Protein AF-A0A9P0JPT8-F1 (afdb_monomer_lite)

InterPro domains:
  IPR008253 Marvel domain [PS51225] (1-83)
  IPR050578 MARVEL domain-containing and chemokine-like factor proteins [PTHR22776] (1-84)

Organism: Acanthoscelides obtectus (NCBI:txid200917)

Secondary structure (DSSP, 8-state):
-HHHHHHHHHHHHHHTTHHHHTTTS-HHHHHHHHHHHHHHHHHHHHHHHHHS--HHHHHHHHHHHHHHHHHHHHHHHHHHHHHHT--SSS------------PPP-

Foldseek 3Di:
DVVVVVVVVVVVCVVVVVLVVVQVDQVLVVLLVVLVVLLVVLVVQLVVLVVDPDPVSPVVNVVSVVSSVVSVVVSVVSVVCVVVVHGPDDDPPPPPDDDDDDDDDD

Radius of gyration: 21.92 Å; chains: 1; bounding box: 50×22×82 Å

Structure (mmCIF, N/CA/C/O backbone):
data_AF-A0A9P0JPT8-F1
#
_entry.id   AF-A0A9P0JPT8-F1
#
loop_
_atom_site.group_PDB
_atom_site.id
_atom_site.type_symbol
_atom_site.label_atom_id
_atom_site.label_alt_id
_atom_site.label_comp_id
_atom_site.label_asym_id
_atom_site.label_entity_id
_atom_site.label_seq_id
_atom_site.pdbx_PDB_ins_code
_atom_site.Cartn_x
_atom_site.Cartn_y
_atom_site.Cartn_z
_atom_site.occupancy
_atom_site.B_iso_or_equiv
_atom_site.auth_seq_id
_atom_site.auth_comp_id
_atom_site.auth_asym_id
_atom_site.auth_atom_id
_atom_site.pdbx_PDB_model_num
ATOM 1 N N . MET A 1 1 ? 6.530 10.733 -6.198 1.00 62.25 1 MET A N 1
ATOM 2 C CA . MET A 1 1 ? 6.856 11.685 -5.107 1.00 62.25 1 MET A CA 1
ATOM 3 C C . MET A 1 1 ? 5.820 11.617 -3.990 1.00 62.25 1 MET A C 1
ATOM 5 O O . MET A 1 1 ? 6.198 11.387 -2.854 1.00 62.25 1 MET A O 1
ATOM 9 N N . THR A 1 2 ? 4.528 11.737 -4.296 1.00 76.94 2 THR A N 1
ATOM 10 C CA . THR A 1 2 ? 3.411 11.624 -3.333 1.00 76.94 2 THR A CA 1
ATOM 11 C C . THR A 1 2 ? 3.430 10.335 -2.502 1.00 76.94 2 THR A C 1
ATOM 13 O O . THR A 1 2 ? 3.224 10.401 -1.297 1.00 76.94 2 THR A O 1
ATOM 16 N N . ALA A 1 3 ? 3.761 9.191 -3.115 1.00 74.38 3 ALA A N 1
ATOM 17 C CA . ALA A 1 3 ? 3.927 7.903 -2.435 1.00 74.38 3 ALA A CA 1
ATOM 18 C C . ALA A 1 3 ? 4.912 7.953 -1.259 1.00 74.38 3 ALA A C 1
ATOM 20 O O . ALA A 1 3 ? 4.565 7.608 -0.137 1.00 74.38 3 ALA A O 1
ATOM 21 N N . PHE A 1 4 ? 6.113 8.457 -1.536 1.00 76.75 4 PHE A N 1
ATOM 22 C CA . PHE A 1 4 ? 7.208 8.576 -0.579 1.00 76.75 4 PHE A CA 1
ATOM 23 C C . PHE A 1 4 ? 6.873 9.523 0.579 1.00 76.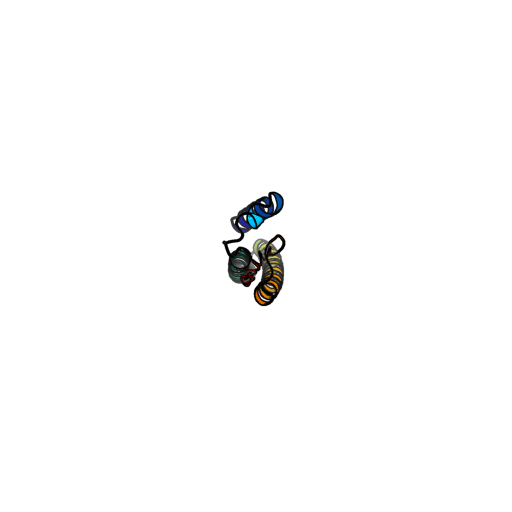75 4 PHE A C 1
ATOM 25 O O . PHE A 1 4 ? 7.141 9.217 1.735 1.00 76.75 4 PHE A O 1
ATOM 32 N N . TRP A 1 5 ? 6.261 10.671 0.280 1.00 77.69 5 TRP A N 1
ATOM 33 C CA . TRP A 1 5 ? 5.877 11.627 1.317 1.00 77.69 5 TRP A CA 1
ATOM 34 C C . TRP A 1 5 ? 4.752 11.097 2.201 1.00 77.69 5 TRP A C 1
ATOM 36 O O . TRP A 1 5 ? 4.798 11.282 3.411 1.00 77.69 5 TRP A O 1
ATOM 46 N N . PHE A 1 6 ? 3.766 10.411 1.623 1.00 79.88 6 PHE A N 1
ATOM 47 C CA . PHE A 1 6 ? 2.671 9.835 2.394 1.00 79.88 6 PHE A CA 1
ATOM 48 C C . PHE A 1 6 ? 3.160 8.731 3.338 1.00 79.88 6 PHE A C 1
ATOM 50 O O . PHE A 1 6 ? 2.850 8.774 4.528 1.00 79.88 6 PHE A O 1
ATOM 57 N N . THR A 1 7 ? 3.984 7.797 2.849 1.00 79.75 7 THR A N 1
ATOM 58 C CA . THR A 1 7 ? 4.567 6.747 3.697 1.00 79.75 7 THR A CA 1
ATOM 59 C C . THR A 1 7 ? 5.532 7.321 4.734 1.00 79.75 7 THR A C 1
ATOM 61 O O . THR A 1 7 ? 5.521 6.879 5.878 1.00 79.75 7 THR A O 1
ATOM 64 N N . GLY A 1 8 ? 6.312 8.351 4.387 1.00 82.38 8 GLY A N 1
ATOM 65 C CA . GLY A 1 8 ? 7.203 9.039 5.324 1.00 82.38 8 GLY A CA 1
ATOM 66 C C . GLY A 1 8 ? 6.460 9.784 6.437 1.00 82.38 8 GLY A C 1
ATOM 67 O O . GLY A 1 8 ? 6.841 9.697 7.602 1.00 82.38 8 GLY A O 1
ATOM 68 N N . ILE A 1 9 ? 5.369 10.479 6.108 1.00 84.75 9 ILE A N 1
ATOM 69 C CA . ILE A 1 9 ? 4.529 11.154 7.106 1.00 84.75 9 ILE A CA 1
ATOM 70 C C . ILE A 1 9 ? 3.832 10.122 7.997 1.00 84.75 9 ILE A C 1
ATOM 72 O O . ILE A 1 9 ? 3.844 10.285 9.215 1.00 84.75 9 ILE A O 1
ATOM 76 N N . LEU A 1 10 ? 3.283 9.040 7.430 1.00 81.56 10 LEU A N 1
ATOM 77 C CA . LEU A 1 10 ? 2.709 7.943 8.216 1.00 81.56 10 LEU A CA 1
ATOM 78 C C . LEU A 1 10 ? 3.734 7.343 9.176 1.00 81.56 10 LEU A C 1
ATOM 80 O O . LEU A 1 10 ? 3.431 7.186 10.353 1.00 81.56 10 LEU A O 1
ATOM 84 N N . LEU A 1 11 ? 4.956 7.085 8.708 1.00 84.69 11 LEU A N 1
ATOM 85 C CA . LEU A 1 11 ? 6.038 6.570 9.544 1.00 84.69 11 LEU A CA 1
ATOM 86 C C . LEU A 1 11 ? 6.313 7.486 10.748 1.00 84.69 11 LEU A C 1
ATOM 88 O O . LEU A 1 11 ? 6.457 6.999 11.867 1.00 84.69 11 LEU A O 1
ATOM 92 N N . LEU A 1 12 ? 6.326 8.809 10.552 1.00 84.69 12 LEU A N 1
ATOM 93 C CA . LEU A 1 12 ? 6.458 9.763 11.658 1.00 84.69 12 LEU A CA 1
ATOM 94 C C . LEU A 1 12 ? 5.259 9.707 12.615 1.00 84.69 12 LEU A C 1
ATOM 96 O O . LEU A 1 12 ? 5.449 9.739 13.830 1.00 84.69 12 LEU A O 1
ATOM 100 N N . LEU A 1 13 ? 4.032 9.594 12.099 1.00 82.25 13 LEU A N 1
ATOM 101 C CA . LEU A 1 13 ? 2.828 9.475 12.930 1.00 82.25 13 LEU A CA 1
ATOM 102 C C . LEU A 1 13 ? 2.819 8.183 13.765 1.00 82.25 13 LEU A C 1
ATOM 104 O O . LEU A 1 13 ? 2.402 8.230 14.927 1.00 82.25 13 LEU A O 1
ATOM 108 N N . TYR A 1 14 ? 3.316 7.074 13.204 1.00 81.81 14 TYR A N 1
ATOM 109 C CA . TYR A 1 14 ? 3.557 5.818 13.922 1.00 81.81 14 TYR A CA 1
ATOM 110 C C . TYR A 1 14 ? 4.626 5.998 15.011 1.00 81.81 14 TYR A C 1
ATOM 112 O O . TYR A 1 14 ? 4.406 5.632 16.167 1.00 81.81 14 TYR A O 1
ATOM 120 N N . LEU A 1 15 ? 5.764 6.623 14.678 1.00 83.69 15 LEU A N 1
ATOM 121 C CA . LEU A 1 15 ? 6.887 6.822 15.603 1.00 83.69 15 LEU A CA 1
ATOM 122 C C . LEU A 1 15 ? 6.489 7.662 16.826 1.00 83.69 1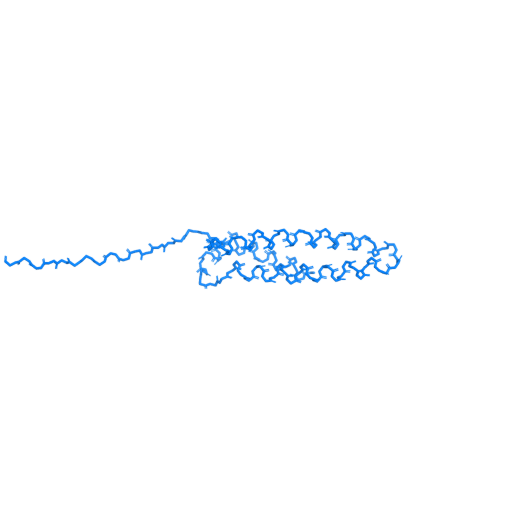5 LEU A C 1
ATOM 124 O O . LEU A 1 15 ? 6.789 7.307 17.965 1.00 83.69 15 LEU A O 1
ATOM 128 N N . PHE A 1 16 ? 5.763 8.758 16.604 1.00 84.19 16 PHE A N 1
ATOM 129 C CA . PHE A 1 16 ? 5.304 9.649 17.671 1.00 84.19 16 PHE A CA 1
ATOM 130 C C . PHE A 1 16 ? 4.003 9.188 18.347 1.00 84.19 16 PHE A C 1
ATOM 132 O O . PHE A 1 16 ? 3.436 9.945 19.134 1.00 84.19 16 PHE A O 1
ATOM 139 N N . HIS A 1 17 ? 3.524 7.970 18.061 1.00 80.50 17 HIS A N 1
ATOM 140 C CA . HIS A 1 17 ? 2.311 7.384 18.651 1.00 80.50 17 HIS A CA 1
ATOM 141 C C . HIS A 1 17 ? 1.063 8.284 18.500 1.00 80.50 17 HIS A C 1
ATOM 143 O O . HIS A 1 17 ? 0.104 8.216 19.271 1.00 80.50 17 HIS A O 1
ATOM 149 N N . VAL A 1 18 ? 1.041 9.139 17.469 1.00 79.25 18 VAL A N 1
ATOM 150 C CA . VAL A 1 18 ? -0.100 10.021 17.171 1.00 79.25 18 VAL A CA 1
ATOM 151 C C . VAL A 1 18 ? -1.293 9.191 16.692 1.00 79.25 18 VAL A C 1
ATOM 153 O O . VAL A 1 18 ? -2.441 9.520 17.000 1.00 79.25 18 VAL A O 1
ATOM 156 N N . ILE A 1 19 ? -1.017 8.083 15.995 1.00 77.31 19 ILE A N 1
ATOM 157 C CA . ILE A 1 19 ? -2.019 7.126 15.507 1.00 77.31 19 ILE A CA 1
ATOM 158 C C . ILE A 1 19 ? -2.775 6.472 16.671 1.00 77.31 19 ILE A C 1
ATOM 160 O O . ILE A 1 19 ? -4.000 6.372 16.612 1.00 77.31 19 ILE A O 1
ATOM 164 N N . GLU A 1 20 ? -2.087 6.133 17.767 1.00 73.88 20 GLU A N 1
ATOM 165 C CA . GLU A 1 20 ? -2.707 5.569 18.976 1.00 73.88 20 GLU A CA 1
ATOM 166 C C . GLU A 1 20 ? -3.676 6.568 19.632 1.00 73.88 20 GLU A C 1
ATOM 168 O O . GLU A 1 20 ? -4.794 6.226 20.026 1.00 73.88 20 GLU A O 1
ATOM 173 N N . LYS A 1 21 ? -3.299 7.852 19.669 1.00 72.56 21 LYS A N 1
ATOM 174 C CA . LYS A 1 21 ? -4.148 8.914 20.230 1.00 72.56 21 LYS A CA 1
ATOM 175 C C . LYS A 1 21 ? -5.378 9.215 19.363 1.00 72.56 21 LYS A C 1
ATOM 177 O O . LYS A 1 21 ? -6.393 9.684 19.879 1.00 72.56 21 LYS A O 1
ATOM 182 N N . LEU A 1 22 ? -5.313 8.915 18.065 1.00 75.81 22 LEU A N 1
ATOM 183 C CA . LEU A 1 22 ? -6.387 9.091 17.081 1.00 75.81 22 LEU A CA 1
ATOM 184 C C . LEU A 1 22 ? -7.062 7.759 16.700 1.00 75.81 22 LEU A C 1
ATOM 186 O O . LEU A 1 22 ? -7.418 7.549 15.540 1.00 75.81 22 LEU A O 1
ATOM 190 N N . TYR A 1 23 ? -7.313 6.889 17.682 1.00 69.69 23 TYR A N 1
ATOM 191 C CA . TYR A 1 23 ? -7.921 5.559 17.501 1.00 69.69 23 TYR A CA 1
ATOM 192 C C . TYR A 1 23 ? -9.316 5.546 16.840 1.00 69.69 23 TYR A C 1
ATOM 194 O O . TYR A 1 23 ? -9.779 4.497 16.395 1.00 69.69 23 TYR A O 1
ATOM 202 N N . LYS A 1 24 ? -10.026 6.685 16.788 1.00 72.19 24 LYS A N 1
ATOM 203 C CA . LYS A 1 24 ? -11.342 6.781 16.125 1.00 72.19 24 LYS A CA 1
ATOM 204 C C . LYS A 1 24 ? -11.252 6.700 14.600 1.00 72.19 24 LYS A C 1
ATOM 206 O O . LYS A 1 24 ? -12.242 6.353 13.959 1.00 72.19 24 LYS A O 1
ATOM 211 N N . ILE A 1 25 ? -10.110 7.062 14.018 1.00 77.75 25 ILE A N 1
ATOM 212 C CA . ILE A 1 25 ? -9.918 7.055 12.568 1.00 77.75 25 ILE A CA 1
ATOM 213 C C . ILE A 1 25 ? -9.494 5.636 12.156 1.00 77.75 25 ILE A C 1
ATOM 215 O O . ILE A 1 25 ? -8.559 5.094 12.742 1.00 77.75 25 ILE A O 1
ATOM 219 N N . PRO A 1 26 ? -10.148 5.004 11.162 1.00 80.50 26 PRO A N 1
ATOM 220 C CA . PRO A 1 26 ? -9.782 3.667 10.703 1.00 80.50 26 PRO A CA 1
ATOM 221 C C . PRO A 1 26 ? -8.521 3.710 9.817 1.00 80.50 26 PRO A C 1
ATOM 223 O O . PRO A 1 26 ? -8.596 3.471 8.612 1.00 80.50 26 PRO A O 1
ATOM 226 N N . TRP A 1 27 ? -7.366 4.014 10.418 1.00 81.81 27 TRP A N 1
ATOM 227 C CA . TRP A 1 27 ? -6.066 4.179 9.749 1.00 81.81 27 TRP A CA 1
ATOM 228 C C . TRP A 1 27 ? -5.705 3.002 8.841 1.00 81.81 27 TRP A C 1
ATOM 230 O O . TRP A 1 27 ? -5.402 3.203 7.669 1.00 81.81 27 TRP A O 1
ATOM 240 N N . LEU A 1 28 ? -5.892 1.774 9.332 1.00 82.44 28 LEU A N 1
ATOM 241 C CA . LEU A 1 28 ? -5.620 0.539 8.592 1.00 82.44 28 LEU A CA 1
ATOM 242 C C . LEU A 1 28 ? -6.391 0.455 7.256 1.00 82.44 28 LEU A C 1
ATOM 244 O O . LEU A 1 28 ? -5.865 -0.014 6.250 1.00 82.44 28 LEU A O 1
ATOM 248 N N . LYS A 1 29 ? -7.637 0.955 7.214 1.00 82.69 29 LYS A N 1
ATOM 249 C CA . LYS A 1 29 ? -8.441 0.993 5.978 1.00 82.69 29 LYS A CA 1
ATOM 250 C C . LYS A 1 29 ? -7.941 2.058 5.005 1.00 82.69 29 LYS A C 1
ATOM 252 O O . LYS A 1 29 ? -7.963 1.829 3.801 1.00 82.69 29 LYS A O 1
ATOM 257 N N . ILE A 1 30 ? -7.517 3.211 5.521 1.00 86.19 30 ILE A N 1
ATOM 258 C CA . ILE A 1 30 ? -6.974 4.306 4.705 1.00 86.19 30 ILE A CA 1
ATOM 259 C C . ILE A 1 30 ? -5.676 3.849 4.036 1.00 86.19 30 ILE A C 1
ATOM 261 O O . ILE A 1 30 ? -5.514 4.024 2.831 1.00 86.19 30 ILE A O 1
ATOM 265 N N . GLU A 1 31 ? -4.792 3.206 4.798 1.00 85.25 31 GLU A N 1
ATOM 266 C CA . GLU A 1 31 ? -3.536 2.650 4.289 1.00 85.25 31 GLU A CA 1
ATOM 267 C C . GLU A 1 31 ? -3.770 1.579 3.225 1.00 85.25 31 GLU A C 1
ATOM 269 O O . GLU A 1 31 ? -3.127 1.604 2.179 1.00 85.25 31 GLU A O 1
ATOM 274 N N . PHE A 1 32 ? -4.732 0.682 3.448 1.00 86.56 32 PHE A N 1
ATOM 275 C CA . PHE A 1 32 ? -5.085 -0.335 2.462 1.00 86.56 32 PHE A CA 1
ATOM 276 C C . PHE A 1 32 ? -5.573 0.272 1.138 1.00 86.56 32 PHE A C 1
ATOM 278 O O . PHE A 1 32 ? -5.126 -0.138 0.069 1.00 86.56 32 PHE A O 1
ATOM 285 N N . VAL A 1 33 ? -6.470 1.265 1.187 1.00 88.81 33 VAL A N 1
ATOM 286 C CA . VAL A 1 33 ? -6.971 1.939 -0.026 1.00 88.81 33 VAL A CA 1
ATOM 287 C C . VAL A 1 33 ? -5.843 2.673 -0.751 1.00 88.81 33 VAL A C 1
ATOM 289 O O . VAL A 1 33 ? -5.801 2.675 -1.985 1.00 88.81 33 VAL A O 1
ATOM 292 N N . PHE A 1 34 ? -4.922 3.274 0.003 1.00 88.25 34 PHE A N 1
ATOM 293 C CA . PHE A 1 34 ? -3.754 3.942 -0.552 1.00 88.25 34 PHE A CA 1
ATOM 294 C C . PHE A 1 34 ? -2.846 2.967 -1.312 1.00 88.25 34 PHE A C 1
ATOM 296 O O . PHE A 1 34 ? -2.575 3.194 -2.493 1.00 88.25 34 PHE A O 1
ATOM 303 N N . ASP A 1 35 ? -2.448 1.856 -0.684 1.00 88.25 35 ASP A N 1
ATOM 304 C CA . ASP A 1 35 ? -1.612 0.847 -1.344 1.00 88.25 35 ASP A CA 1
ATOM 305 C C . ASP A 1 35 ? -2.313 0.240 -2.554 1.00 88.25 35 ASP A C 1
ATOM 307 O O . ASP A 1 35 ? -1.717 0.161 -3.626 1.00 88.25 35 ASP A O 1
ATOM 311 N N . ALA A 1 36 ? -3.594 -0.123 -2.431 1.00 88.81 36 ALA A N 1
ATOM 312 C CA . ALA A 1 36 ? -4.361 -0.692 -3.536 1.00 88.81 36 ALA A CA 1
ATOM 313 C C . ALA A 1 36 ? -4.420 0.257 -4.747 1.00 88.81 36 ALA A C 1
ATOM 315 O O . ALA A 1 36 ? -4.252 -0.174 -5.890 1.00 88.81 36 ALA A O 1
ATOM 316 N N . THR A 1 37 ? -4.599 1.559 -4.505 1.00 91.50 37 THR A N 1
ATOM 317 C CA . THR A 1 37 ? -4.589 2.579 -5.566 1.00 91.50 37 THR A CA 1
ATOM 318 C C . THR A 1 37 ? -3.217 2.661 -6.240 1.00 91.50 37 THR A C 1
ATOM 320 O O . THR A 1 37 ? -3.124 2.731 -7.469 1.00 91.50 37 THR A O 1
ATOM 323 N N . TRP A 1 38 ? -2.133 2.605 -5.464 1.00 88.88 38 TRP A N 1
ATOM 324 C CA . TRP A 1 38 ? -0.771 2.626 -5.999 1.00 88.88 38 TRP A CA 1
ATOM 325 C C . TRP A 1 38 ? -0.373 1.366 -6.745 1.00 88.88 38 TRP A C 1
ATOM 327 O O . TRP A 1 38 ? 0.304 1.491 -7.762 1.00 88.88 38 TRP A O 1
ATOM 337 N N . VAL A 1 39 ? -0.836 0.186 -6.341 1.00 91.50 39 VAL A N 1
ATOM 338 C CA . VAL A 1 39 ? -0.645 -1.048 -7.120 1.00 91.50 39 VAL A CA 1
ATOM 339 C C . VAL A 1 39 ? -1.179 -0.867 -8.540 1.00 91.50 39 VAL A C 1
ATOM 341 O O . VAL A 1 39 ? -0.460 -1.133 -9.503 1.00 91.50 39 VAL A O 1
ATOM 344 N N . VAL A 1 40 ? -2.405 -0.349 -8.685 1.00 91.81 40 VAL A N 1
ATOM 345 C CA . VAL A 1 40 ? -3.026 -0.117 -10.001 1.00 91.81 40 VAL A CA 1
ATOM 346 C C . VAL A 1 40 ? -2.229 0.904 -10.813 1.00 91.81 40 VAL A C 1
ATOM 348 O O . VAL A 1 40 ? -1.974 0.696 -11.999 1.00 91.81 40 VAL A O 1
ATOM 351 N N . MET A 1 41 ? -1.786 1.993 -10.184 1.00 90.19 41 MET A N 1
ATOM 352 C CA . MET A 1 41 ? -1.025 3.027 -10.887 1.00 90.19 41 MET A CA 1
ATOM 353 C C . MET A 1 41 ? 0.379 2.570 -11.288 1.00 90.19 41 MET A C 1
ATOM 355 O O . MET A 1 41 ? 0.799 2.865 -12.407 1.00 90.19 41 MET A O 1
ATOM 359 N N . TYR A 1 42 ? 1.080 1.809 -10.444 1.00 89.25 42 TYR A N 1
ATOM 360 C CA . TYR A 1 42 ? 2.364 1.206 -10.802 1.00 89.25 42 TYR A CA 1
ATOM 361 C C . TYR A 1 42 ? 2.214 0.157 -11.901 1.00 89.25 42 TYR A C 1
ATOM 363 O O . TYR A 1 42 ? 3.052 0.116 -12.797 1.00 89.25 42 TYR A O 1
ATOM 371 N N . LEU A 1 43 ? 1.134 -0.632 -11.895 1.00 91.06 43 LEU A N 1
ATOM 372 C CA . LEU A 1 43 ? 0.844 -1.590 -12.962 1.00 91.06 43 LEU A CA 1
ATOM 373 C C . LEU A 1 43 ? 0.688 -0.886 -14.317 1.00 91.06 43 LEU A C 1
ATOM 375 O O . LEU A 1 43 ? 1.325 -1.282 -15.294 1.00 91.06 43 LEU A O 1
ATOM 379 N N . ILE A 1 44 ? -0.124 0.174 -14.374 1.00 91.75 44 ILE A N 1
ATOM 380 C CA . ILE A 1 44 ? -0.356 0.948 -15.602 1.00 91.75 44 ILE A CA 1
ATOM 381 C C . ILE A 1 44 ? 0.941 1.627 -16.056 1.00 91.75 44 ILE A C 1
ATOM 383 O O . ILE A 1 44 ? 1.328 1.500 -17.218 1.00 91.75 44 ILE A O 1
ATOM 387 N N . ALA A 1 45 ? 1.643 2.306 -15.144 1.00 89.25 45 ALA A N 1
ATOM 388 C CA . ALA A 1 45 ? 2.872 3.030 -15.457 1.00 89.25 45 ALA A CA 1
ATOM 389 C C . ALA A 1 45 ? 4.000 2.099 -15.927 1.00 89.25 45 ALA A C 1
ATOM 391 O O . ALA A 1 45 ? 4.668 2.413 -16.909 1.00 89.25 45 ALA A O 1
ATOM 392 N N . ALA A 1 46 ? 4.191 0.948 -15.275 1.00 88.62 46 ALA A N 1
ATOM 393 C CA . ALA A 1 46 ? 5.202 -0.031 -15.666 1.00 88.62 46 ALA A CA 1
ATOM 394 C C . ALA A 1 46 ? 4.868 -0.684 -17.015 1.00 88.62 46 ALA A C 1
ATOM 396 O O . ALA A 1 46 ? 5.748 -0.816 -17.864 1.00 88.62 46 ALA A O 1
ATOM 397 N N . SER A 1 47 ? 3.593 -1.014 -17.252 1.00 89.19 47 SER A N 1
ATOM 398 C CA . SER A 1 47 ? 3.138 -1.573 -18.533 1.00 89.19 47 SER A CA 1
ATOM 399 C C . SER A 1 47 ? 3.351 -0.592 -19.689 1.00 89.19 47 SER A C 1
ATOM 401 O O . SER A 1 47 ? 3.838 -0.980 -20.750 1.00 89.19 47 SER A O 1
ATOM 403 N N . LEU A 1 48 ? 3.047 0.694 -19.477 1.00 88.75 48 LEU A N 1
ATOM 404 C CA . LEU A 1 48 ? 3.331 1.758 -20.443 1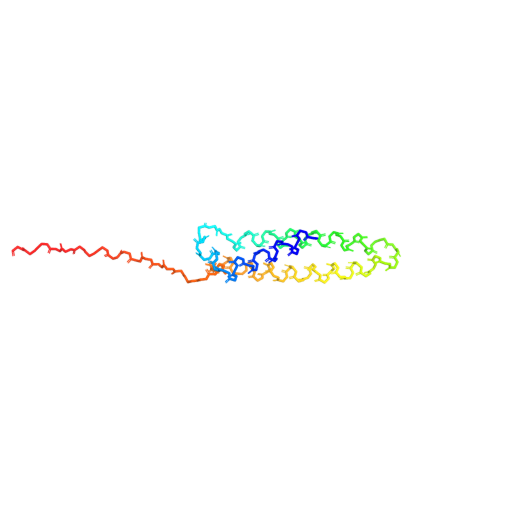.00 88.75 48 LEU A CA 1
ATOM 405 C C . LEU A 1 48 ? 4.836 1.929 -20.663 1.00 88.75 48 LEU A C 1
ATOM 407 O O . LEU A 1 48 ? 5.269 1.968 -21.808 1.00 88.75 48 LEU A O 1
ATOM 411 N N . ALA A 1 49 ? 5.638 1.979 -19.596 1.00 87.19 49 ALA A N 1
ATOM 412 C CA . ALA A 1 49 ? 7.085 2.163 -19.694 1.00 87.19 49 ALA A CA 1
ATOM 413 C C . ALA A 1 49 ? 7.766 1.049 -20.505 1.00 87.19 49 ALA A C 1
ATOM 415 O O . ALA A 1 49 ? 8.600 1.345 -21.351 1.00 87.19 49 ALA A O 1
ATOM 416 N N . VAL A 1 50 ? 7.366 -0.213 -20.316 1.00 85.38 50 VAL A N 1
ATOM 417 C CA . VAL A 1 50 ? 7.895 -1.339 -21.110 1.00 85.38 50 VAL A CA 1
ATOM 418 C C . VAL A 1 50 ? 7.378 -1.333 -22.553 1.00 85.38 50 VAL A C 1
ATOM 420 O O . VAL A 1 50 ? 8.052 -1.834 -23.449 1.00 85.38 50 VAL A O 1
ATOM 423 N N . SER A 1 51 ? 6.206 -0.745 -22.805 1.00 85.62 51 SER A N 1
ATOM 424 C CA . SER A 1 51 ? 5.639 -0.649 -24.159 1.00 85.62 51 SER A CA 1
ATOM 425 C C . SER A 1 51 ? 6.352 0.386 -25.038 1.00 85.62 51 SER A C 1
ATOM 427 O O . SER A 1 51 ? 6.304 0.286 -26.264 1.00 85.62 51 SER A O 1
ATOM 429 N N . PHE A 1 52 ? 7.020 1.380 -24.443 1.00 77.88 52 PHE A N 1
ATOM 430 C CA . PHE A 1 52 ? 7.829 2.345 -25.184 1.00 77.88 52 PHE A CA 1
ATOM 431 C C . PHE A 1 52 ? 9.276 1.841 -25.284 1.00 77.88 52 PHE A C 1
ATOM 433 O O . PHE A 1 52 ? 9.986 1.742 -24.291 1.00 77.88 52 PHE A O 1
ATOM 440 N N . GLY A 1 53 ? 9.716 1.555 -26.514 1.00 60.97 53 GLY A N 1
ATOM 441 C CA . GLY A 1 53 ? 11.001 0.913 -26.828 1.00 60.97 53 GLY A CA 1
ATOM 442 C C . GLY A 1 53 ? 12.323 1.630 -26.484 1.00 60.97 53 GLY A C 1
ATOM 443 O O . GLY A 1 53 ? 13.357 0.988 -26.650 1.00 60.97 53 GLY A O 1
ATOM 444 N N . PRO A 1 54 ? 12.392 2.904 -26.039 1.00 78.69 54 PRO A N 1
ATOM 445 C CA . PRO A 1 54 ? 13.657 3.450 -25.549 1.00 78.69 54 PRO A CA 1
ATOM 446 C C . PRO A 1 54 ? 14.189 2.681 -24.331 1.00 78.69 54 PRO A C 1
ATOM 448 O O . PRO A 1 54 ? 13.506 2.566 -23.316 1.00 78.69 54 PRO A O 1
ATOM 451 N N . GLU A 1 55 ? 15.448 2.238 -24.404 1.00 70.31 55 GLU A N 1
ATOM 452 C CA . GLU A 1 55 ? 16.158 1.456 -23.370 1.00 70.31 55 GLU A CA 1
ATOM 453 C C . GLU A 1 55 ? 16.027 2.042 -21.949 1.00 70.31 55 GLU A C 1
ATOM 455 O O . GLU A 1 55 ? 15.924 1.318 -20.958 1.00 70.31 55 GLU A O 1
ATOM 460 N N . ALA A 1 56 ? 15.962 3.373 -21.834 1.00 73.75 56 ALA A N 1
ATOM 461 C CA . ALA A 1 56 ? 15.797 4.069 -20.558 1.00 73.75 56 ALA A CA 1
ATOM 462 C C . ALA A 1 56 ? 14.463 3.755 -19.848 1.00 73.75 56 ALA A C 1
ATOM 464 O O . ALA A 1 56 ? 14.394 3.796 -18.618 1.00 73.75 56 ALA A O 1
ATOM 465 N N . TYR A 1 57 ? 13.404 3.425 -20.592 1.00 79.06 57 TYR A N 1
ATOM 466 C CA . TYR A 1 57 ? 12.094 3.117 -20.019 1.00 79.06 57 TYR A CA 1
ATOM 467 C C . TYR A 1 57 ? 11.966 1.667 -19.552 1.00 79.06 57 TYR A C 1
ATOM 469 O O . TYR A 1 57 ? 11.145 1.390 -18.678 1.00 79.06 57 TYR A O 1
ATOM 477 N N . ILE A 1 58 ? 12.833 0.763 -20.018 1.00 81.75 58 ILE A N 1
ATOM 478 C CA . ILE A 1 58 ? 12.873 -0.628 -19.544 1.00 81.75 58 ILE A CA 1
ATOM 479 C C . ILE A 1 58 ? 13.268 -0.671 -18.065 1.00 81.75 58 ILE A C 1
ATOM 481 O O . ILE A 1 58 ? 12.617 -1.349 -17.269 1.00 81.75 58 ILE A O 1
ATOM 485 N N . ALA A 1 59 ? 14.278 0.110 -17.666 1.00 85.12 59 ALA A N 1
ATOM 486 C CA . ALA A 1 59 ? 14.676 0.224 -16.263 1.00 85.12 59 ALA A CA 1
ATOM 487 C C . ALA A 1 59 ? 13.536 0.788 -15.396 1.00 85.12 59 ALA A C 1
ATOM 489 O O . ALA A 1 59 ? 13.246 0.255 -14.324 1.00 85.12 59 ALA A O 1
ATOM 490 N N . ALA A 1 60 ? 12.843 1.825 -15.878 1.00 85.56 60 ALA A N 1
ATOM 491 C CA . ALA A 1 60 ? 11.681 2.389 -15.190 1.00 85.56 60 ALA A CA 1
ATOM 492 C C . ALA A 1 60 ? 10.534 1.371 -15.059 1.00 85.56 60 ALA A C 1
ATOM 494 O O . ALA A 1 60 ? 9.908 1.283 -14.003 1.00 85.56 60 ALA A O 1
ATOM 495 N N . GLY A 1 61 ? 10.298 0.567 -16.098 1.00 87.00 61 GLY A N 1
ATOM 496 C CA . GLY A 1 61 ? 9.344 -0.537 -16.086 1.00 87.00 61 GLY A CA 1
ATOM 497 C C . GLY A 1 61 ? 9.700 -1.609 -15.056 1.00 87.00 61 GLY A C 1
ATOM 498 O O . GLY A 1 61 ? 8.852 -1.972 -14.245 1.00 87.00 61 GLY A O 1
ATOM 499 N N . PHE A 1 62 ? 10.959 -2.058 -15.020 1.00 88.62 62 PHE A N 1
ATOM 500 C CA . PHE A 1 62 ? 11.441 -3.049 -14.051 1.00 88.62 62 PHE A CA 1
ATOM 501 C C . PHE A 1 62 ? 11.234 -2.585 -12.604 1.00 88.62 62 PHE A C 1
ATOM 503 O O . PHE A 1 62 ? 10.578 -3.271 -11.819 1.00 88.62 62 PHE A O 1
ATOM 510 N N . PHE A 1 63 ? 11.719 -1.387 -12.259 1.00 89.50 63 PHE A N 1
ATOM 511 C CA . PHE A 1 63 ? 11.528 -0.838 -10.915 1.00 89.50 63 PHE A CA 1
ATOM 512 C C . PHE A 1 63 ? 10.050 -0.5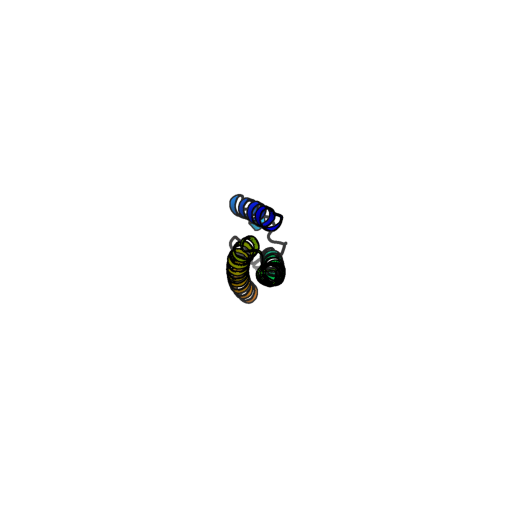65 -10.602 1.00 89.50 63 PHE A C 1
ATOM 514 O O . PHE A 1 63 ? 9.627 -0.744 -9.460 1.00 89.50 63 PHE A O 1
ATOM 521 N N . GLY A 1 64 ? 9.248 -0.190 -11.604 1.00 89.25 64 GLY A N 1
ATOM 522 C CA . GLY A 1 64 ? 7.800 -0.038 -11.476 1.00 89.25 64 GLY A CA 1
ATOM 523 C C . GLY A 1 64 ? 7.089 -1.351 -11.134 1.00 89.25 64 GLY A C 1
ATOM 524 O O . GLY A 1 64 ? 6.241 -1.366 -10.243 1.00 89.25 64 GLY A O 1
ATOM 525 N N . PHE A 1 65 ? 7.471 -2.466 -11.764 1.00 90.44 65 PHE A N 1
ATOM 526 C CA . PHE A 1 65 ? 6.939 -3.790 -11.428 1.00 90.44 65 PHE A CA 1
ATOM 527 C C . PHE A 1 65 ? 7.386 -4.263 -10.043 1.00 90.44 65 PHE A C 1
ATOM 529 O O . PHE A 1 65 ? 6.559 -4.768 -9.287 1.00 90.44 65 PHE A O 1
ATOM 536 N N . CYS A 1 66 ? 8.650 -4.050 -9.662 1.00 92.12 66 CYS A N 1
ATOM 537 C CA . CYS A 1 66 ? 9.108 -4.336 -8.300 1.00 92.12 66 CYS A CA 1
ATOM 538 C C . CYS A 1 66 ? 8.306 -3.543 -7.257 1.00 92.12 66 CYS A C 1
ATOM 540 O O . CYS A 1 66 ? 7.867 -4.111 -6.257 1.00 92.12 66 CYS A O 1
ATOM 542 N N . ALA A 1 67 ? 8.067 -2.251 -7.504 1.00 88.88 67 ALA A N 1
ATOM 543 C CA . ALA A 1 67 ? 7.236 -1.425 -6.635 1.00 88.88 67 ALA A CA 1
ATOM 544 C C . ALA A 1 67 ? 5.799 -1.962 -6.561 1.00 88.88 67 ALA A C 1
ATOM 546 O O . ALA A 1 67 ? 5.274 -2.123 -5.464 1.00 88.88 67 ALA A O 1
ATOM 547 N N . MET A 1 68 ? 5.190 -2.315 -7.698 1.00 93.06 68 MET A N 1
ATOM 548 C CA . MET A 1 68 ? 3.850 -2.912 -7.747 1.00 93.06 68 MET A CA 1
ATOM 549 C C . MET A 1 68 ? 3.751 -4.155 -6.852 1.00 93.06 68 MET A C 1
ATOM 551 O O . MET A 1 68 ? 2.834 -4.244 -6.036 1.00 93.06 68 MET A O 1
ATOM 555 N N . VAL A 1 69 ? 4.727 -5.067 -6.937 1.00 92.50 69 VAL A N 1
ATOM 556 C CA . VAL A 1 69 ? 4.764 -6.281 -6.106 1.00 92.50 69 VAL A CA 1
ATOM 557 C C . VAL A 1 69 ? 4.861 -5.930 -4.621 1.00 92.50 69 VAL A C 1
ATOM 559 O O . VAL A 1 69 ? 4.078 -6.452 -3.830 1.00 92.50 69 VAL A O 1
ATOM 562 N N . MET A 1 70 ? 5.752 -5.013 -4.239 1.00 90.75 70 MET A N 1
ATOM 563 C CA . MET A 1 70 ? 5.914 -4.595 -2.840 1.00 90.75 70 MET A CA 1
ATOM 564 C C . MET A 1 70 ? 4.636 -3.970 -2.267 1.00 90.75 70 MET A C 1
ATOM 566 O O . MET A 1 70 ? 4.180 -4.382 -1.202 1.00 90.75 70 MET A O 1
ATOM 570 N N . TYR A 1 71 ? 4.018 -3.039 -2.998 1.00 88.38 71 TYR A N 1
ATOM 571 C CA . TYR A 1 71 ? 2.749 -2.423 -2.602 1.00 88.38 71 TYR A CA 1
ATOM 572 C C . TYR A 1 71 ? 1.608 -3.451 -2.539 1.00 88.38 71 TYR A C 1
ATOM 574 O O . TYR A 1 71 ? 0.750 -3.374 -1.663 1.00 88.38 71 TYR A O 1
ATOM 582 N N . SER A 1 72 ? 1.604 -4.451 -3.427 1.00 89.81 72 SER A N 1
ATOM 583 C CA . SER A 1 72 ? 0.588 -5.510 -3.408 1.00 89.81 72 SER A CA 1
ATOM 584 C C . SER A 1 72 ? 0.737 -6.444 -2.206 1.00 89.81 72 SER A C 1
ATOM 586 O O . SER A 1 72 ? -0.263 -6.814 -1.594 1.00 89.81 72 SER A O 1
ATOM 588 N N . ALA A 1 73 ? 1.971 -6.783 -1.824 1.00 90.56 73 ALA A N 1
ATOM 589 C CA . ALA A 1 73 ? 2.241 -7.600 -0.649 1.00 90.56 73 ALA A CA 1
ATOM 590 C C . ALA A 1 73 ? 1.795 -6.880 0.632 1.00 90.56 73 ALA A C 1
ATOM 592 O O . ALA A 1 73 ? 1.122 -7.481 1.469 1.00 90.56 73 ALA A O 1
ATOM 593 N N . ASP A 1 74 ? 2.096 -5.584 0.746 1.00 88.38 74 ASP A N 1
ATOM 594 C CA . ASP A 1 74 ? 1.676 -4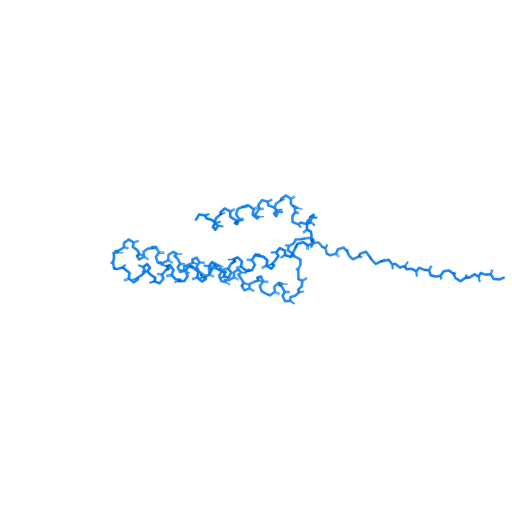.760 1.882 1.00 88.38 74 ASP A CA 1
ATOM 595 C C . ASP A 1 74 ? 0.140 -4.631 1.953 1.00 88.38 74 ASP A C 1
ATOM 597 O O . ASP A 1 74 ? -0.469 -4.867 3.000 1.00 88.38 74 ASP A O 1
ATOM 601 N N . ALA A 1 75 ? -0.526 -4.411 0.812 1.00 89.31 75 ALA A N 1
ATOM 602 C CA . ALA A 1 75 ? -1.988 -4.407 0.735 1.00 89.31 75 ALA A CA 1
ATOM 603 C C . ALA A 1 75 ? -2.608 -5.742 1.187 1.00 89.31 75 ALA A C 1
ATOM 605 O O . ALA A 1 75 ? -3.616 -5.745 1.897 1.00 89.31 75 ALA A O 1
ATOM 606 N N . VAL A 1 76 ? -2.018 -6.885 0.818 1.00 89.81 76 VAL A N 1
ATOM 607 C CA . VAL A 1 76 ? -2.497 -8.209 1.250 1.00 89.81 76 VAL A CA 1
ATOM 608 C C . VAL A 1 76 ? -2.346 -8.379 2.761 1.00 89.81 76 VAL A C 1
ATOM 610 O O . VAL A 1 76 ? -3.307 -8.784 3.420 1.00 89.81 76 VAL A O 1
ATOM 613 N N . LEU A 1 77 ? -1.196 -8.017 3.333 1.00 87.81 77 LEU A N 1
ATOM 614 C CA . LEU A 1 77 ? -0.978 -8.068 4.782 1.00 87.81 77 LEU A CA 1
ATOM 615 C C . LEU A 1 77 ? -1.999 -7.200 5.530 1.00 87.81 77 LEU A C 1
ATOM 617 O O . LEU A 1 77 ? -2.652 -7.675 6.462 1.00 87.81 77 LEU A O 1
ATOM 621 N N . LYS A 1 78 ? -2.229 -5.970 5.058 1.00 85.88 78 LYS A N 1
ATOM 622 C CA . LYS A 1 78 ? -3.246 -5.065 5.616 1.00 85.88 78 LYS A CA 1
ATOM 623 C C . LYS A 1 78 ? -4.661 -5.610 5.449 1.00 85.88 78 LYS A C 1
ATOM 625 O O . LYS A 1 78 ? -5.476 -5.468 6.356 1.00 85.88 78 LYS A O 1
ATOM 630 N N . SER A 1 79 ? -4.965 -6.283 4.340 1.00 85.12 79 SER A N 1
ATOM 631 C CA . SER A 1 79 ? -6.278 -6.905 4.130 1.00 85.12 79 SER A CA 1
ATOM 632 C C . SER A 1 79 ? -6.564 -8.000 5.161 1.00 85.12 79 SER A C 1
ATOM 634 O O . SER A 1 79 ? -7.671 -8.056 5.701 1.00 85.12 79 SER A O 1
ATOM 636 N N . PHE A 1 80 ? -5.558 -8.808 5.513 1.00 87.56 80 PHE A N 1
ATOM 637 C CA . PHE A 1 80 ? -5.685 -9.804 6.573 1.00 87.56 80 PHE A CA 1
ATOM 638 C C . PHE A 1 80 ? -5.827 -9.154 7.950 1.00 87.56 80 PHE A C 1
ATOM 640 O O . PHE A 1 80 ? -6.693 -9.568 8.720 1.00 87.56 80 PHE A O 1
ATOM 647 N N . ALA A 1 81 ? -5.054 -8.107 8.244 1.00 84.50 81 ALA A N 1
ATOM 648 C CA . ALA A 1 81 ? -5.177 -7.356 9.494 1.00 84.50 81 ALA A CA 1
ATOM 649 C C . ALA A 1 81 ? -6.579 -6.726 9.652 1.00 84.50 81 ALA A C 1
ATOM 651 O O . ALA A 1 81 ? -7.193 -6.816 10.717 1.00 84.50 81 ALA A O 1
ATOM 652 N N . ILE A 1 82 ? -7.152 -6.174 8.570 1.00 85.12 82 ILE A N 1
ATOM 653 C CA . ILE A 1 82 ? -8.521 -5.628 8.557 1.00 85.12 82 ILE A CA 1
ATOM 654 C C . ILE A 1 82 ? -9.549 -6.730 8.830 1.00 85.12 82 ILE A C 1
ATOM 656 O O . ILE A 1 82 ? -10.468 -6.517 9.623 1.00 85.12 82 ILE A O 1
ATOM 660 N N . GLN A 1 83 ? -9.408 -7.899 8.197 1.00 85.50 83 GLN A N 1
ATOM 661 C CA . GLN A 1 83 ? -10.309 -9.040 8.410 1.00 85.50 83 GLN A CA 1
ATOM 662 C C . GLN A 1 83 ? -10.255 -9.562 9.851 1.00 85.50 83 GLN A C 1
ATOM 664 O O . GLN A 1 83 ? -11.279 -9.974 10.392 1.00 85.50 83 GLN A O 1
ATOM 669 N N . ARG A 1 84 ? -9.082 -9.504 10.489 1.00 85.44 84 ARG A N 1
ATOM 670 C CA . ARG A 1 84 ? -8.880 -9.872 11.899 1.00 85.44 84 ARG A CA 1
ATOM 671 C C . ARG A 1 84 ? -9.331 -8.790 12.883 1.00 85.44 84 ARG A C 1
ATOM 673 O O . ARG A 1 84 ? -9.389 -9.049 14.081 1.00 85.44 84 ARG A O 1
ATOM 680 N N . GLY A 1 85 ? -9.681 -7.597 12.396 1.00 77.88 85 GLY A N 1
ATOM 681 C CA . GLY A 1 85 ? -10.067 -6.464 13.236 1.00 77.88 85 GLY A CA 1
ATOM 682 C C . GLY A 1 85 ? -8.912 -5.924 14.081 1.00 77.88 85 GLY A C 1
ATOM 683 O O . GLY A 1 85 ? -9.158 -5.375 15.158 1.00 77.88 85 GLY A O 1
ATOM 684 N N . GLU A 1 86 ? -7.675 -6.104 13.612 1.00 78.38 86 GLU A N 1
ATOM 685 C CA . GLU A 1 86 ? -6.471 -5.629 14.286 1.00 78.38 86 GLU A CA 1
ATOM 686 C C . GLU A 1 86 ? -6.425 -4.093 14.302 1.00 78.38 86 GLU A C 1
ATOM 688 O O . GLU A 1 86 ? -6.978 -3.403 13.437 1.00 78.38 86 GLU A O 1
ATOM 693 N N . LEU A 1 87 ? -5.793 -3.546 15.337 1.00 74.19 87 LEU A N 1
ATOM 694 C CA . LEU A 1 87 ? -5.540 -2.115 15.443 1.00 74.19 87 LEU A CA 1
ATOM 695 C C . LEU A 1 87 ? -4.266 -1.777 14.672 1.00 74.19 87 LEU A C 1
ATOM 697 O O . LEU A 1 87 ? -3.311 -2.545 14.684 1.00 74.19 87 LEU A O 1
ATOM 701 N N . ALA A 1 88 ? -4.247 -0.603 14.041 1.00 72.75 88 ALA A N 1
ATOM 702 C CA . ALA A 1 88 ? -3.059 -0.095 13.359 1.00 72.75 88 ALA A CA 1
ATOM 703 C C . ALA A 1 88 ? -1.861 0.037 14.325 1.00 72.75 88 ALA A C 1
ATOM 705 O O . ALA A 1 88 ? -0.740 -0.313 13.978 1.00 72.75 88 ALA A O 1
ATOM 706 N N . GLN A 1 89 ? -2.106 0.498 15.557 1.00 69.12 89 GLN A N 1
ATOM 707 C CA . GLN A 1 89 ? -1.103 0.624 16.616 1.00 69.12 89 GLN A CA 1
ATOM 708 C C . GLN A 1 89 ? -1.788 0.608 17.993 1.00 69.12 89 GLN A C 1
ATOM 710 O O . GLN A 1 89 ? -2.868 1.186 18.143 1.00 69.12 89 GLN A O 1
ATOM 715 N N . GLY A 1 90 ? -1.149 -0.014 18.990 1.00 69.81 90 GLY A N 1
ATOM 716 C CA . GLY A 1 90 ? -1.607 -0.044 20.386 1.00 69.81 90 GLY A CA 1
ATOM 717 C C . GLY A 1 90 ? -2.512 -1.229 20.756 1.00 69.81 90 GLY A C 1
ATOM 718 O O . GLY A 1 90 ? -2.819 -2.092 19.935 1.00 69.81 90 GLY A O 1
ATOM 719 N N . GLU A 1 91 ? -2.937 -1.263 22.022 1.00 66.19 91 GLU A N 1
ATOM 720 C CA . GLU A 1 91 ? -3.803 -2.302 22.597 1.00 66.19 91 GLU A CA 1
ATOM 721 C C . GLU A 1 91 ? -5.251 -1.793 22.708 1.00 66.19 91 GLU A C 1
ATOM 723 O O . GLU A 1 91 ? -5.509 -0.631 23.040 1.00 66.19 91 GLU A O 1
ATOM 728 N N . ARG A 1 92 ? -6.239 -2.662 22.469 1.00 63.56 92 ARG A N 1
ATOM 729 C CA . ARG A 1 92 ? -7.654 -2.292 22.595 1.00 63.56 92 ARG A CA 1
ATOM 730 C C . ARG A 1 92 ? -8.018 -2.160 24.078 1.00 63.56 92 ARG A C 1
ATOM 732 O O . ARG A 1 92 ? -8.328 -3.150 24.733 1.00 63.56 92 ARG A O 1
ATOM 739 N N . VAL A 1 93 ? -8.027 -0.939 24.615 1.00 60.06 93 VAL A N 1
ATOM 740 C CA . VAL A 1 93 ? -8.445 -0.697 26.008 1.00 60.06 93 VAL A CA 1
ATOM 741 C C . VAL A 1 93 ? -9.968 -0.823 26.122 1.00 60.06 93 VAL A C 1
ATOM 743 O O . VAL A 1 93 ? -10.718 0.138 25.940 1.00 60.06 93 VAL A O 1
ATOM 746 N N . ILE A 1 94 ? -10.450 -2.033 26.408 1.00 60.41 94 ILE A N 1
ATOM 747 C CA . ILE A 1 94 ? -11.864 -2.288 26.698 1.00 60.41 94 ILE A CA 1
ATOM 748 C C . ILE A 1 94 ? -12.135 -1.839 28.138 1.00 60.41 94 ILE A C 1
ATOM 750 O O . ILE A 1 94 ? -11.926 -2.589 29.091 1.00 60.41 94 ILE A O 1
ATOM 754 N N . ASN A 1 95 ? -12.627 -0.611 28.309 1.00 57.00 95 ASN A N 1
ATOM 755 C CA . ASN A 1 95 ? -13.173 -0.159 29.588 1.00 57.00 95 ASN A CA 1
ATOM 756 C C . ASN A 1 95 ? -14.497 -0.890 29.857 1.00 57.00 95 ASN A C 1
ATOM 758 O O . ASN A 1 95 ? -15.579 -0.399 29.539 1.00 57.00 95 ASN A O 1
ATOM 762 N N . THR A 1 96 ? -14.413 -2.097 30.416 1.00 63.75 96 THR A N 1
ATOM 763 C CA . THR A 1 96 ? -15.590 -2.835 30.881 1.00 63.75 96 THR A CA 1
ATOM 764 C C . THR A 1 96 ? -16.119 -2.144 32.135 1.00 63.75 96 THR A C 1
ATOM 766 O O . THR A 1 96 ? -15.599 -2.359 33.229 1.00 63.75 96 THR A O 1
ATOM 769 N N . GLN A 1 97 ? -17.152 -1.310 32.003 1.00 62.06 97 GLN A N 1
ATOM 770 C CA . GLN A 1 97 ? -17.887 -0.833 33.172 1.00 62.06 97 GLN A CA 1
ATOM 771 C C . GLN A 1 97 ? -18.717 -1.988 33.741 1.00 62.06 97 GLN A C 1
ATOM 773 O O . GLN A 1 97 ? -19.730 -2.385 33.170 1.00 62.06 97 GLN A O 1
ATOM 778 N N . ARG A 1 98 ? -18.274 -2.554 34.867 1.00 65.44 98 ARG A N 1
ATOM 779 C CA . ARG A 1 98 ? -19.085 -3.480 35.663 1.00 65.44 98 ARG A CA 1
ATOM 780 C C . ARG A 1 98 ? -20.043 -2.665 36.524 1.00 65.44 98 ARG A C 1
ATOM 782 O O . ARG A 1 98 ? -19.638 -2.104 37.537 1.00 65.44 98 ARG A O 1
ATOM 789 N N . THR A 1 99 ? -21.311 -2.604 36.138 1.00 69.69 99 THR A N 1
ATOM 790 C CA . THR A 1 99 ? -22.366 -2.062 36.998 1.00 69.69 99 THR A CA 1
ATOM 791 C C . THR A 1 99 ? -22.675 -3.091 38.086 1.00 69.69 99 THR A C 1
ATOM 793 O O . THR A 1 99 ? -23.381 -4.067 37.845 1.00 69.69 99 THR A O 1
ATOM 796 N N . THR A 1 100 ? -22.117 -2.925 39.285 1.00 70.00 100 THR A N 1
ATOM 797 C CA . THR A 1 100 ? -22.509 -3.731 40.449 1.00 70.00 100 THR A CA 1
ATOM 798 C C . THR A 1 100 ? -23.810 -3.186 41.020 1.00 70.00 100 THR A C 1
ATOM 800 O O . THR A 1 100 ? -23.826 -2.118 41.628 1.00 70.00 100 THR A O 1
ATOM 803 N N . VAL A 1 101 ? -24.905 -3.918 40.815 1.00 72.88 101 VAL A N 1
ATOM 804 C CA . VAL A 1 101 ? -26.185 -3.662 41.482 1.00 72.88 101 VAL A CA 1
ATOM 805 C C . VAL A 1 101 ? -26.053 -4.115 42.937 1.00 72.88 101 VAL A C 1
ATOM 807 O O . VAL A 1 101 ? -26.014 -5.311 43.211 1.00 72.88 101 VAL A O 1
ATOM 810 N N . SER A 1 102 ? -25.941 -3.174 43.875 1.00 69.38 102 SER A N 1
ATOM 811 C CA . SER A 1 102 ? -26.028 -3.473 45.307 1.00 69.38 102 SER A CA 1
ATOM 812 C C . SER A 1 102 ? -27.495 -3.675 45.691 1.00 69.38 102 SER A C 1
ATOM 814 O O . SER A 1 102 ? -28.288 -2.734 45.626 1.00 69.38 102 SER A O 1
ATOM 816 N N . SER A 1 103 ? -27.865 -4.894 46.079 1.00 73.31 103 SER A N 1
ATOM 817 C CA . SER A 1 103 ? -29.173 -5.191 46.668 1.00 73.31 103 SER A CA 1
ATOM 818 C C . SER A 1 103 ? -29.294 -4.534 48.053 1.00 73.31 103 SER A C 1
ATOM 820 O O . SER A 1 103 ? -28.361 -4.672 48.847 1.00 73.31 103 SER A O 1
ATOM 822 N N . PRO A 1 104 ? -30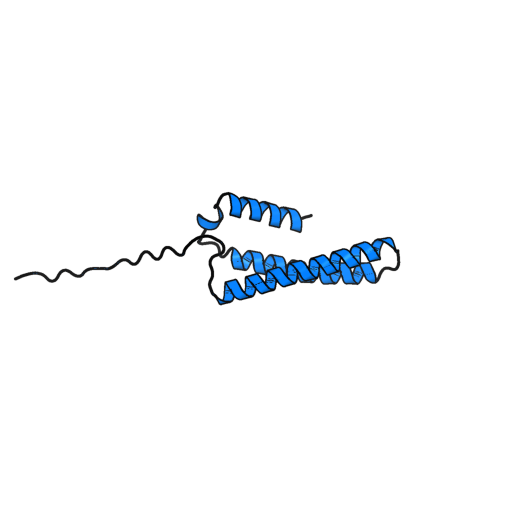.401 -3.835 48.366 1.00 70.56 104 PRO A N 1
ATOM 823 C CA . PRO A 1 104 ? -30.597 -3.221 49.676 1.00 70.56 104 PRO A CA 1
ATOM 824 C C . PRO A 1 104 ? -30.788 -4.296 50.755 1.00 70.56 104 PRO A C 1
ATOM 826 O O . PRO A 1 104 ? -31.584 -5.219 50.584 1.00 70.56 104 PRO A O 1
ATOM 829 N N . THR A 1 105 ? -30.054 -4.174 51.860 1.00 69.88 105 THR A N 1
ATOM 830 C CA . THR A 1 105 ? -30.238 -5.001 53.059 1.00 69.88 105 THR A CA 1
ATOM 831 C C . THR A 1 105 ? -31.403 -4.428 53.868 1.00 69.88 105 THR A C 1
ATOM 833 O O . THR A 1 105 ? -31.343 -3.260 54.256 1.00 69.88 105 THR A O 1
ATOM 836 N N . TYR A 1 106 ? -32.460 -5.223 54.064 1.00 62.94 106 TYR A N 1
ATOM 837 C CA . TYR A 1 106 ? -33.577 -4.928 54.973 1.00 62.94 106 TYR A CA 1
ATOM 838 C C . TYR A 1 106 ? -33.223 -5.281 56.417 1.00 62.94 106 TYR A C 1
ATOM 840 O O . TYR A 1 106 ? -32.492 -6.283 56.604 1.00 62.94 106 TYR A O 1
#

pLDDT: mean 80.7, std 9.08, range [57.0, 93.06]

Sequence (106 aa):
MTAFWFTGILLLLYLFHVIEKLYKIPWLKIEFVFDATWVVMYLIAASLAVSFGPEAYIAAGFFGFCAMVMYSADAVLKSFAIQRGELAQGERVINTQRTTVSSPTY